Protein AF-A0A0P0Y7G5-F1 (afdb_monomer_lite)

Sequence (99 aa):
MSRRSTLLQMLLDEESLSDGDEEFISLAVDIVHDEFDDDEVPKRGGSVIGHAVINRERLAGHRRLYNDYFSEEPTYLDVQFRRRREMRLVCLDCHVCKR

Radius of gyration: 30.55 Å; chains: 1; bounding box: 66×38×65 Å

InterPro domains:
  IPR059462 Domain of unknown function DUF8418 [PF28509] (61-88)

Foldseek 3Di:
DDPDDPVVVVVVVCPDDDPPCPVVVVVVVVSVVVVPVVPQDDPDDDDDVPDDDDCPVVVVVVVLCVCQLPDPDHPDDCVRPNNPDPPPPVCVPPPVPPD

pLDDT: mean 73.46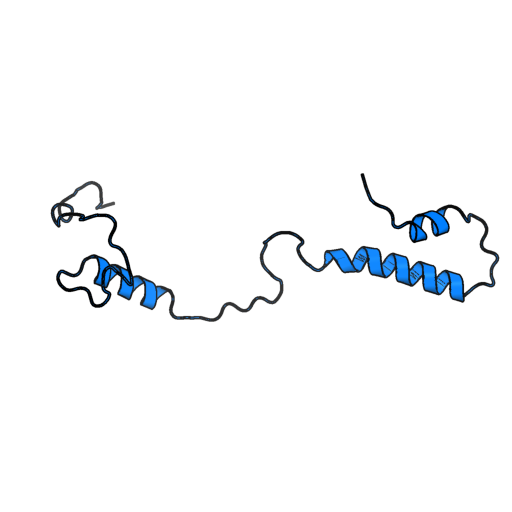, std 13.69, range [38.78, 94.25]

Organism: Oryza sativa subsp. japonica (NCBI:txid39947)

Structure (mmCIF, N/CA/C/O backbone):
data_AF-A0A0P0Y7G5-F1
#
_entry.id   AF-A0A0P0Y7G5-F1
#
loop_
_atom_site.group_PDB
_atom_site.id
_atom_site.type_symbol
_atom_site.label_atom_id
_atom_site.label_alt_id
_atom_site.label_comp_id
_atom_site.label_asym_id
_atom_site.label_entity_id
_atom_site.label_seq_id
_atom_site.pdbx_PDB_ins_code
_atom_site.Cartn_x
_atom_site.Cartn_y
_atom_site.Cartn_z
_atom_site.occupancy
_atom_site.B_iso_or_equiv
_atom_site.auth_seq_id
_atom_site.auth_comp_id
_atom_site.auth_asym_id
_atom_site.auth_atom_id
_atom_site.pdbx_PDB_model_num
ATOM 1 N N . MET A 1 1 ? -40.211 4.641 6.413 1.00 38.78 1 MET A N 1
ATOM 2 C CA . MET A 1 1 ? -41.145 3.977 7.343 1.00 38.78 1 MET A CA 1
ATOM 3 C C . MET A 1 1 ? -40.300 3.220 8.341 1.00 38.78 1 MET A C 1
ATOM 5 O O . MET A 1 1 ? -39.526 2.372 7.913 1.00 38.78 1 MET A O 1
ATOM 9 N N . SER A 1 2 ? -40.340 3.632 9.608 1.00 57.72 2 SER A N 1
ATOM 10 C CA . SER A 1 2 ? -39.554 2.998 10.668 1.00 57.72 2 SER A CA 1
ATOM 11 C C . SER A 1 2 ? -40.071 1.577 10.870 1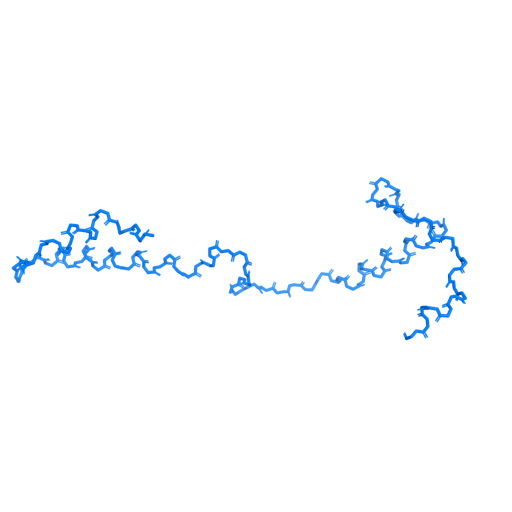.00 57.72 2 SER A C 1
ATOM 13 O O . SER A 1 2 ? -41.269 1.393 11.082 1.00 57.72 2 SER A O 1
ATOM 15 N N . ARG A 1 3 ? -39.197 0.580 10.715 1.00 62.59 3 ARG A N 1
ATOM 16 C CA . ARG A 1 3 ? -39.519 -0.808 11.044 1.00 62.59 3 ARG A CA 1
ATOM 17 C C . ARG A 1 3 ? -39.391 -0.920 12.555 1.00 62.59 3 ARG A C 1
ATOM 19 O O . ARG A 1 3 ? -38.308 -1.211 13.037 1.00 62.59 3 ARG A O 1
ATOM 26 N N . ARG A 1 4 ? -40.463 -0.620 13.285 1.00 63.03 4 ARG A N 1
ATOM 27 C CA . ARG A 1 4 ? -40.515 -1.003 14.696 1.00 63.03 4 ARG A CA 1
ATOM 28 C C . ARG A 1 4 ? -40.463 -2.523 14.749 1.00 63.03 4 ARG A C 1
ATOM 30 O O . ARG A 1 4 ? -41.144 -3.180 13.953 1.00 63.03 4 ARG A O 1
ATOM 37 N N . SER A 1 5 ? -39.607 -3.064 15.605 1.00 68.06 5 SER A N 1
ATOM 38 C CA . SER A 1 5 ? -39.593 -4.495 15.871 1.00 68.06 5 SER A CA 1
ATOM 39 C C . SER A 1 5 ? -40.990 -4.928 16.344 1.00 68.06 5 SER A C 1
ATOM 41 O O . SER A 1 5 ? -41.702 -4.179 17.015 1.00 68.06 5 SER A O 1
ATOM 43 N N . THR A 1 6 ? -41.424 -6.130 15.956 1.00 69.06 6 THR A N 1
ATOM 44 C CA . THR A 1 6 ? -42.730 -6.679 16.369 1.00 69.06 6 THR A CA 1
ATOM 45 C C . THR A 1 6 ? -42.859 -6.742 17.889 1.00 69.06 6 THR A C 1
ATOM 47 O O . THR A 1 6 ? -43.957 -6.599 18.414 1.00 69.06 6 THR A O 1
ATOM 50 N N . LEU A 1 7 ? -41.732 -6.916 18.585 1.00 64.81 7 LEU A N 1
ATOM 51 C CA . LEU A 1 7 ? -41.664 -6.956 20.042 1.00 64.81 7 LEU A CA 1
ATOM 52 C C . LEU A 1 7 ? -41.886 -5.578 20.671 1.00 64.81 7 LEU A C 1
ATOM 54 O O . LEU A 1 7 ? -42.680 -5.475 21.599 1.00 64.81 7 LEU A O 1
ATOM 58 N N . LEU A 1 8 ? -41.289 -4.508 20.129 1.00 70.38 8 LEU A N 1
ATOM 59 C CA . LEU A 1 8 ? -41.615 -3.152 20.583 1.00 70.38 8 LEU A CA 1
ATOM 60 C C . LEU A 1 8 ? -43.075 -2.787 20.346 1.00 70.38 8 LEU A C 1
ATOM 62 O O . LEU A 1 8 ? -43.660 -2.044 21.127 1.00 70.38 8 LEU A O 1
ATOM 66 N N . GLN A 1 9 ? -43.662 -3.279 19.256 1.00 70.12 9 GLN A N 1
ATOM 67 C CA . GLN A 1 9 ? -45.069 -3.029 18.981 1.00 70.12 9 GLN A CA 1
ATOM 68 C C . GLN A 1 9 ? -45.960 -3.676 20.048 1.00 70.12 9 GLN A C 1
ATOM 70 O O . GLN A 1 9 ? -46.816 -2.996 20.598 1.00 70.12 9 GLN A O 1
ATOM 75 N N . MET A 1 10 ? -45.679 -4.930 20.418 1.00 67.81 10 MET A N 1
ATOM 76 C CA . MET A 1 10 ? -46.367 -5.606 21.524 1.00 67.81 10 MET A CA 1
ATOM 77 C C . MET A 1 10 ? -46.210 -4.867 22.860 1.00 67.81 10 MET A C 1
ATOM 79 O O . MET A 1 10 ? -47.150 -4.823 23.640 1.00 67.81 10 MET A O 1
ATOM 83 N N . LEU A 1 11 ? -45.045 -4.267 23.117 1.00 68.00 11 LEU A N 1
ATOM 84 C CA . LEU A 1 11 ? -44.776 -3.547 24.363 1.00 68.00 11 LEU A CA 1
ATOM 85 C C . LEU A 1 11 ? -45.590 -2.249 24.494 1.00 68.00 11 LEU A C 1
ATOM 87 O O . LEU A 1 11 ? -45.998 -1.881 25.590 1.00 68.00 11 LEU A O 1
ATOM 91 N N . LEU A 1 12 ? -45.812 -1.549 23.377 1.00 69.56 12 LEU A N 1
ATOM 92 C CA . LEU A 1 12 ? -46.582 -0.301 23.354 1.00 69.56 12 LEU A CA 1
ATOM 93 C C . LEU A 1 12 ? -48.094 -0.532 23.442 1.00 69.56 12 LEU A C 1
ATOM 95 O O . LEU A 1 12 ? -48.810 0.372 23.863 1.00 69.56 12 LEU A O 1
ATOM 99 N N . ASP A 1 13 ? -48.568 -1.709 23.032 1.00 69.44 13 ASP A N 1
ATOM 100 C CA . ASP A 1 13 ? -49.996 -2.033 23.000 1.00 69.44 13 ASP A CA 1
ATOM 101 C C . ASP A 1 13 ? -50.529 -2.505 24.378 1.00 69.44 13 ASP A C 1
ATOM 103 O O . ASP A 1 13 ? -51.738 -2.477 24.614 1.00 69.44 13 ASP A O 1
ATOM 107 N N . GLU A 1 14 ? -49.653 -2.866 25.325 1.00 64.62 14 GLU A N 1
ATOM 108 C CA . GLU A 1 14 ? -50.017 -3.304 26.683 1.00 64.62 14 GLU A CA 1
ATOM 109 C C . GLU A 1 14 ? -49.983 -2.127 27.690 1.00 64.62 14 GLU A C 1
ATOM 111 O O . GLU A 1 14 ? -49.101 -2.014 28.540 1.00 64.62 14 GLU A O 1
ATOM 116 N N . GLU A 1 15 ? -50.973 -1.226 27.624 1.00 62.44 15 GLU A N 1
ATOM 117 C CA . GLU A 1 15 ? -51.111 -0.036 28.499 1.00 62.44 15 GLU A CA 1
ATOM 118 C C . GLU A 1 15 ? -51.533 -0.337 29.968 1.00 62.44 15 GLU A C 1
ATOM 120 O O . GLU A 1 15 ? -52.107 0.515 30.650 1.00 62.44 15 GLU A O 1
ATOM 125 N N . SER A 1 16 ? -51.272 -1.536 30.502 1.00 61.84 16 SER A N 1
ATOM 126 C CA . SER A 1 16 ? -51.658 -1.899 31.879 1.00 61.84 16 SER A CA 1
ATOM 127 C C . SER A 1 16 ? -50.781 -3.005 32.481 1.00 61.84 16 SER A C 1
ATOM 129 O O . SER A 1 16 ? -51.278 -4.060 32.887 1.00 61.84 16 SER A O 1
ATOM 131 N N . LEU A 1 17 ? -49.477 -2.767 32.585 1.00 61.81 17 LEU A N 1
ATOM 132 C CA . LEU A 1 17 ? -48.593 -3.661 33.336 1.00 61.81 17 LEU A CA 1
ATOM 133 C C . LEU A 1 17 ? -48.763 -3.370 34.828 1.00 61.81 17 LEU A C 1
ATOM 135 O O . LEU A 1 17 ? -48.512 -2.266 35.313 1.00 61.81 17 LEU A O 1
ATOM 139 N N . SER A 1 18 ? -49.317 -4.352 35.532 1.00 64.12 18 SER A N 1
ATOM 140 C CA . SER A 1 18 ? -49.488 -4.331 36.982 1.00 64.12 18 SER A CA 1
ATOM 141 C C . SER A 1 18 ? -48.114 -4.417 37.644 1.00 64.12 18 SER A C 1
ATOM 143 O O . SER A 1 18 ? -47.334 -5.261 37.241 1.00 64.12 18 SER A O 1
ATOM 145 N N . ASP A 1 19 ? -47.887 -3.613 38.689 1.00 64.69 19 ASP A N 1
ATOM 146 C CA . ASP A 1 19 ? -46.673 -3.378 39.511 1.00 64.69 19 ASP A CA 1
ATOM 147 C C . ASP A 1 19 ? -45.954 -4.634 40.087 1.00 64.69 19 ASP A C 1
ATOM 149 O O . ASP A 1 19 ? -45.678 -4.717 41.281 1.00 64.69 19 ASP A O 1
ATOM 153 N N . GLY A 1 20 ? -45.711 -5.674 39.288 1.00 62.66 20 GLY A N 1
ATOM 154 C CA . GLY A 1 20 ? -45.285 -6.988 39.778 1.00 62.66 20 GLY A CA 1
ATOM 155 C C . GLY A 1 20 ? -44.579 -7.894 38.771 1.00 62.66 20 GLY A C 1
ATOM 156 O O . GLY A 1 20 ? -44.355 -9.063 39.087 1.00 62.66 20 GLY A O 1
ATOM 157 N N . ASP A 1 21 ? -44.215 -7.402 37.590 1.00 68.19 21 ASP A N 1
ATOM 158 C CA . ASP A 1 21 ? -43.523 -8.153 36.542 1.00 68.19 21 ASP A CA 1
ATOM 159 C C . ASP A 1 21 ? -42.144 -7.554 36.205 1.00 68.19 21 ASP A C 1
ATOM 161 O O . ASP A 1 21 ? -41.867 -7.084 35.105 1.00 68.19 21 ASP A O 1
ATOM 165 N N . GLU A 1 22 ? -41.219 -7.651 37.164 1.00 72.50 22 GLU A N 1
ATOM 166 C CA . GLU A 1 22 ? -39.794 -7.280 37.025 1.00 72.50 22 GLU A CA 1
ATOM 167 C C . GLU A 1 22 ? -39.106 -7.911 35.791 1.00 72.50 22 GLU A C 1
ATOM 169 O O . GLU A 1 22 ? -38.190 -7.338 35.194 1.00 72.50 22 GLU A O 1
ATOM 174 N N . GLU A 1 23 ? -39.554 -9.102 35.382 1.00 72.19 23 GLU A N 1
ATOM 175 C CA . GLU A 1 23 ? -39.055 -9.806 34.193 1.00 72.19 23 GLU A CA 1
ATOM 176 C C . GLU A 1 23 ? -39.457 -9.086 32.897 1.00 72.19 23 GLU A C 1
ATOM 178 O O . GLU A 1 23 ? -38.665 -8.992 31.958 1.00 72.19 23 GLU A O 1
ATOM 183 N N . PHE A 1 24 ? -40.662 -8.513 32.868 1.00 68.88 24 PHE A N 1
ATOM 184 C CA . PHE A 1 24 ? -41.175 -7.773 31.722 1.00 68.88 24 PHE A CA 1
ATOM 185 C C . PHE A 1 24 ? -40.475 -6.422 31.573 1.00 68.88 24 PHE A C 1
ATOM 187 O O . PHE A 1 24 ? -40.111 -6.029 30.465 1.00 68.88 24 PHE A O 1
ATOM 194 N N . ILE A 1 25 ? -40.210 -5.747 32.697 1.00 74.00 25 ILE A N 1
ATOM 195 C CA . ILE A 1 25 ? -39.423 -4.507 32.729 1.00 74.00 25 ILE A CA 1
ATOM 196 C C . ILE A 1 25 ? -38.006 -4.768 32.211 1.00 74.00 25 ILE A C 1
ATOM 198 O O . ILE A 1 25 ? -37.497 -3.993 31.403 1.00 74.00 25 ILE A O 1
ATOM 202 N N . SER A 1 26 ? -37.383 -5.874 32.621 1.00 80.19 26 SER A N 1
ATOM 203 C CA . SER A 1 26 ? -36.040 -6.239 32.153 1.00 80.19 26 SER A CA 1
ATOM 204 C C . SER A 1 26 ? -36.015 -6.473 30.639 1.00 80.19 26 SER A C 1
ATOM 206 O O . SER A 1 26 ? -35.176 -5.912 29.940 1.00 80.19 26 SER A O 1
ATOM 208 N N . LEU A 1 27 ? -36.993 -7.217 30.112 1.00 77.56 27 LEU A N 1
ATOM 209 C CA . LEU A 1 27 ? -37.116 -7.459 28.674 1.00 77.56 27 LEU A CA 1
ATOM 210 C C . LEU A 1 27 ? -37.375 -6.163 27.885 1.00 77.56 27 LEU A C 1
ATOM 212 O O . LEU A 1 27 ? -36.814 -5.970 26.809 1.00 77.56 27 LEU A O 1
ATOM 216 N N . ALA A 1 28 ? -38.208 -5.265 28.417 1.00 76.25 28 ALA A N 1
ATOM 217 C CA . ALA A 1 28 ? -38.458 -3.953 27.828 1.00 76.25 28 ALA A CA 1
ATOM 218 C C . ALA A 1 28 ? -37.172 -3.123 27.730 1.00 76.25 28 ALA A C 1
ATOM 220 O O . ALA A 1 28 ? -36.908 -2.507 26.698 1.00 76.25 28 ALA A O 1
ATOM 221 N N . VAL A 1 29 ? -36.367 -3.131 28.795 1.00 81.44 29 VAL A N 1
ATOM 222 C CA . VAL A 1 29 ? -35.075 -2.442 28.855 1.00 81.44 29 VAL A CA 1
ATOM 223 C C . VAL A 1 29 ? -34.103 -3.018 27.826 1.00 81.44 29 VAL A C 1
ATOM 225 O O . VAL A 1 29 ? -33.510 -2.240 27.082 1.00 81.44 29 VAL A O 1
ATOM 228 N N . ASP A 1 30 ? -33.995 -4.342 27.718 1.00 81.12 30 ASP A N 1
ATOM 229 C CA . ASP A 1 30 ? -33.105 -4.999 26.752 1.00 81.12 30 ASP A CA 1
ATOM 230 C C . ASP A 1 30 ? -33.484 -4.673 25.299 1.00 81.12 30 ASP A C 1
ATOM 232 O O . ASP A 1 30 ? -32.617 -4.321 24.503 1.00 81.12 30 ASP A O 1
ATOM 236 N N . ILE A 1 31 ? -34.779 -4.706 24.948 1.00 74.94 31 ILE A N 1
ATOM 237 C CA . ILE A 1 31 ? -35.233 -4.360 23.587 1.00 74.94 31 ILE A CA 1
ATOM 238 C C . ILE A 1 31 ? -34.905 -2.898 23.261 1.00 74.94 31 ILE A C 1
ATOM 240 O O . ILE A 1 31 ? -34.499 -2.574 22.145 1.00 74.94 31 ILE A O 1
ATOM 244 N N . VAL A 1 32 ? -35.102 -2.005 24.232 1.00 74.75 32 VAL A N 1
ATOM 245 C CA . VAL A 1 32 ? -34.782 -0.586 24.076 1.00 74.75 32 VAL A CA 1
ATOM 246 C C . VAL A 1 32 ? -33.271 -0.394 23.911 1.00 74.75 32 VAL A C 1
ATOM 248 O O . VAL A 1 32 ? -32.868 0.376 23.044 1.00 74.75 32 VAL A O 1
ATOM 251 N N . HIS A 1 33 ? -32.441 -1.107 24.677 1.00 76.12 33 HIS A N 1
ATOM 252 C CA . HIS A 1 33 ? -30.983 -1.086 24.523 1.00 76.12 33 HIS A CA 1
ATOM 253 C C . HIS A 1 33 ? -30.538 -1.564 23.136 1.00 76.12 33 HIS A C 1
ATOM 255 O O . HIS A 1 33 ? -29.843 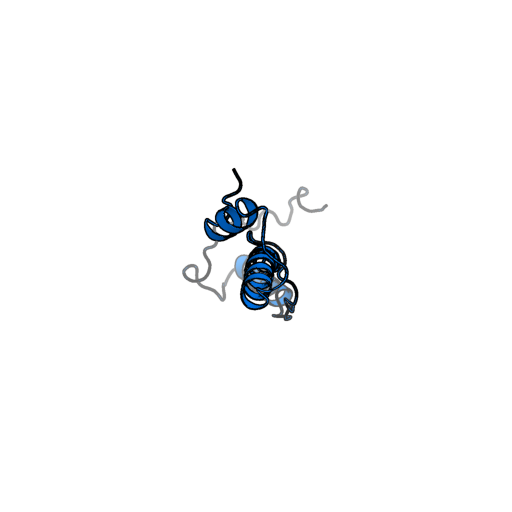-0.821 22.441 1.00 76.12 33 HIS A O 1
ATOM 261 N N . ASP A 1 34 ? -31.024 -2.725 22.690 1.00 70.94 34 ASP A N 1
ATOM 262 C CA . ASP A 1 34 ? -30.665 -3.302 21.388 1.00 70.94 34 ASP A CA 1
ATOM 263 C C . ASP A 1 34 ? -31.020 -2.369 20.214 1.00 70.94 34 ASP A C 1
ATOM 265 O O . ASP A 1 34 ? -30.265 -2.271 19.244 1.00 70.94 34 ASP A O 1
ATOM 269 N N . GLU A 1 35 ? -32.144 -1.640 20.281 1.00 66.69 35 GLU A N 1
ATOM 270 C CA . GLU A 1 35 ? -32.508 -0.686 19.222 1.00 66.69 35 GLU A CA 1
ATOM 271 C C . GLU A 1 35 ? -31.602 0.558 19.172 1.00 66.69 35 GLU A C 1
ATOM 273 O O . GLU A 1 35 ? -31.520 1.200 18.118 1.00 66.69 35 GLU A O 1
ATOM 278 N N . PHE A 1 36 ? -30.907 0.897 20.262 1.00 64.25 36 PHE A N 1
ATOM 279 C CA . PHE A 1 36 ? -29.997 2.046 20.323 1.00 64.25 36 PHE A CA 1
ATOM 280 C C . PHE A 1 36 ? -28.524 1.686 20.079 1.00 64.25 36 PHE A C 1
ATOM 282 O O . PHE A 1 36 ? -27.771 2.534 19.591 1.00 64.25 36 PHE A O 1
ATOM 289 N N . ASP A 1 37 ? -28.107 0.449 20.350 1.00 63.78 37 ASP A N 1
ATOM 290 C CA . ASP A 1 37 ? -26.713 0.012 20.166 1.00 63.78 37 ASP A CA 1
ATOM 291 C C . ASP A 1 37 ? -26.317 -0.114 18.677 1.00 63.78 37 ASP A C 1
ATOM 293 O O . ASP A 1 37 ? -25.149 0.025 18.299 1.00 63.78 37 ASP A O 1
ATOM 297 N N . ASP A 1 38 ? -27.302 -0.257 17.788 1.00 60.72 38 ASP A N 1
ATOM 298 C CA . ASP A 1 38 ? -27.116 -0.314 16.333 1.00 60.72 38 ASP A CA 1
ATOM 299 C C . ASP A 1 38 ? -26.647 1.016 15.696 1.00 60.72 38 ASP A C 1
ATOM 301 O O . ASP A 1 38 ? -26.367 1.065 14.487 1.00 60.72 38 ASP A O 1
ATOM 305 N N . ASP A 1 39 ? -26.579 2.109 16.461 1.00 60.97 39 ASP A N 1
ATOM 306 C CA . ASP A 1 39 ? -26.165 3.432 15.980 1.00 60.97 39 ASP A CA 1
ATOM 307 C C . ASP A 1 39 ? -24.679 3.759 16.223 1.00 60.97 39 ASP A C 1
ATOM 309 O O . ASP A 1 39 ? -24.174 4.740 15.665 1.00 60.97 39 ASP A O 1
ATOM 313 N N . GLU A 1 40 ? -23.931 2.922 16.954 1.00 61.75 40 GLU A N 1
ATOM 314 C CA . GLU A 1 40 ? -22.487 3.142 17.151 1.00 61.75 40 GLU A CA 1
ATOM 315 C C . GLU A 1 40 ? -21.644 2.831 15.905 1.00 61.75 40 GLU A C 1
ATOM 317 O O . GLU A 1 40 ? -20.568 3.409 15.711 1.00 61.75 40 GLU A O 1
ATOM 322 N N . VAL A 1 41 ? -22.121 1.959 15.011 1.00 65.12 41 VAL A N 1
ATOM 323 C CA . VAL A 1 41 ? -21.393 1.622 13.782 1.00 65.12 41 VAL A CA 1
ATOM 324 C C . VAL A 1 41 ? -21.917 2.468 12.618 1.00 65.12 41 VAL A C 1
ATOM 326 O O . VAL A 1 41 ? -23.075 2.322 12.221 1.00 65.12 41 VAL A O 1
ATOM 329 N N . PRO A 1 42 ? -21.085 3.317 11.979 1.00 61.62 42 PRO A N 1
ATOM 330 C CA . PRO A 1 42 ? -21.519 4.094 10.825 1.00 61.62 42 PRO A CA 1
ATOM 331 C C . PRO A 1 42 ? -21.977 3.167 9.688 1.00 61.62 42 PRO A C 1
ATOM 333 O O . PRO A 1 42 ? -21.163 2.570 8.983 1.00 61.62 42 PRO A O 1
ATOM 336 N N . LYS A 1 43 ? -23.296 3.082 9.462 1.00 67.75 43 LYS A N 1
ATOM 337 C CA . LYS A 1 43 ? -23.946 2.230 8.439 1.00 67.75 43 LYS A CA 1
ATOM 338 C C . LYS A 1 43 ? -23.510 2.551 6.992 1.00 67.75 43 LYS A C 1
ATOM 340 O O . LYS A 1 43 ? -23.872 1.833 6.059 1.00 67.75 43 LYS A O 1
ATOM 345 N N . ARG A 1 44 ? -22.746 3.631 6.763 1.00 66.88 44 ARG A N 1
ATOM 346 C CA . ARG A 1 44 ? -22.186 4.043 5.461 1.00 66.88 44 ARG A CA 1
ATOM 347 C C . ARG A 1 44 ? -20.784 4.625 5.636 1.00 66.88 44 ARG A C 1
ATOM 349 O O . ARG A 1 44 ? -20.553 5.383 6.570 1.00 66.88 44 ARG A O 1
ATOM 356 N N . GLY A 1 45 ? -19.882 4.269 4.714 1.00 70.44 45 GLY A N 1
ATOM 357 C CA . GLY A 1 45 ? -18.440 4.541 4.747 1.00 70.44 45 GLY A CA 1
ATOM 358 C C . GLY A 1 45 ? -18.067 5.977 5.120 1.00 70.44 45 GLY A C 1
ATOM 359 O O . GLY A 1 45 ? -17.999 6.855 4.262 1.00 70.44 45 GLY A O 1
ATOM 360 N N . GLY A 1 46 ? -17.804 6.178 6.407 1.00 74.62 46 GLY A N 1
ATOM 361 C CA . GLY A 1 46 ? -17.219 7.377 6.988 1.00 74.62 46 GLY A CA 1
ATOM 362 C C . GLY A 1 46 ? -15.902 7.046 7.685 1.00 74.62 46 GLY A C 1
ATOM 363 O O . GLY A 1 46 ? -15.376 5.937 7.574 1.00 74.62 46 GLY A O 1
ATOM 364 N N . SER A 1 47 ? -15.357 8.017 8.414 1.00 75.75 47 SER A N 1
ATOM 365 C CA . SER A 1 47 ? -14.223 7.761 9.302 1.00 75.75 47 SER A CA 1
ATOM 366 C C . SER A 1 47 ? -14.635 6.761 10.384 1.00 75.75 47 SER A C 1
ATOM 368 O O . SER A 1 47 ? -15.643 6.961 11.052 1.00 75.75 47 SER A O 1
ATOM 370 N N . VAL A 1 48 ? -13.851 5.701 10.571 1.00 76.62 48 VAL A N 1
ATOM 371 C CA . VAL A 1 48 ? -14.050 4.733 11.658 1.00 76.62 48 VAL A CA 1
ATOM 372 C C . VAL A 1 48 ? -13.431 5.311 12.931 1.00 76.62 48 VAL A C 1
ATOM 374 O O . VAL A 1 48 ? -12.249 5.671 12.937 1.00 76.62 48 VAL A O 1
ATOM 377 N N . ILE A 1 49 ? -14.221 5.429 14.000 1.00 79.69 49 ILE A N 1
ATOM 378 C CA . ILE A 1 49 ? -13.726 5.838 15.321 1.00 79.69 49 ILE A CA 1
ATOM 379 C C . ILE A 1 49 ? -12.643 4.837 15.758 1.00 79.69 49 ILE A C 1
ATOM 381 O O . ILE A 1 49 ? -12.815 3.630 15.632 1.00 79.69 49 ILE A O 1
ATOM 385 N N . GLY A 1 50 ? -11.484 5.333 16.198 1.00 85.06 50 GLY A N 1
ATOM 386 C CA . GLY A 1 50 ? -10.338 4.489 16.567 1.00 85.06 50 GLY A CA 1
ATOM 387 C C . GLY A 1 50 ? -9.448 4.028 15.402 1.00 85.06 50 GLY A C 1
ATOM 388 O O . GLY A 1 50 ? -8.473 3.312 15.630 1.00 85.06 50 GLY A O 1
ATOM 389 N N . HIS A 1 51 ? -9.709 4.448 14.157 1.00 83.81 51 HIS A N 1
ATOM 390 C CA . HIS A 1 51 ? -8.823 4.120 13.037 1.00 83.81 51 HIS A CA 1
ATOM 391 C C . HIS A 1 51 ? -7.445 4.795 13.181 1.00 83.81 51 HIS A C 1
ATOM 393 O O . HIS A 1 51 ? -7.270 5.988 12.915 1.00 83.81 51 HIS A O 1
ATOM 399 N N . ALA A 1 52 ? -6.434 4.003 13.538 1.00 86.50 52 ALA A N 1
ATOM 400 C CA . ALA A 1 52 ? -5.050 4.450 13.606 1.00 86.50 52 ALA A CA 1
ATOM 401 C C . ALA A 1 52 ? -4.444 4.614 12.199 1.00 86.50 52 ALA A C 1
ATOM 403 O O . ALA A 1 52 ? -4.346 3.667 11.414 1.00 86.50 52 ALA A O 1
ATOM 404 N N . VAL A 1 53 ? -3.975 5.822 11.877 1.00 85.44 53 VAL A N 1
ATOM 405 C CA . VAL A 1 53 ? -3.242 6.074 10.629 1.00 85.44 53 VAL A CA 1
ATOM 406 C C . VAL A 1 53 ? -1.792 5.620 10.791 1.00 85.44 53 VAL A C 1
ATOM 408 O O . VAL A 1 53 ? -0.956 6.337 11.330 1.00 85.44 53 VAL A O 1
ATOM 411 N N . ILE A 1 54 ? -1.472 4.433 10.277 1.00 90.00 54 ILE A N 1
ATOM 412 C CA . ILE A 1 54 ? -0.090 3.936 10.230 1.00 90.00 54 ILE A CA 1
ATOM 413 C C . ILE A 1 54 ? 0.656 4.608 9.069 1.00 90.00 54 ILE A C 1
ATOM 415 O O . ILE A 1 54 ? 0.179 4.616 7.925 1.00 90.00 54 ILE A O 1
ATOM 419 N N . ASN A 1 55 ? 1.844 5.152 9.344 1.00 90.00 55 ASN A N 1
ATOM 420 C CA . ASN A 1 55 ? 2.721 5.687 8.308 1.00 90.00 55 ASN A CA 1
ATOM 421 C C . ASN A 1 55 ? 3.334 4.538 7.491 1.00 90.00 55 ASN A C 1
ATOM 423 O O . ASN A 1 55 ? 4.199 3.816 7.969 1.00 90.00 55 ASN A O 1
ATOM 427 N N . ARG A 1 56 ? 2.875 4.377 6.246 1.00 91.88 56 ARG A N 1
ATOM 428 C CA . ARG A 1 56 ? 3.378 3.376 5.286 1.00 91.88 56 ARG A CA 1
ATOM 429 C C . ARG A 1 56 ? 4.322 3.983 4.245 1.00 91.88 56 ARG A C 1
ATOM 431 O O . ARG A 1 56 ? 4.400 3.485 3.128 1.00 91.88 56 ARG A O 1
ATOM 438 N N . GLU A 1 57 ? 4.921 5.132 4.562 1.00 93.19 57 GLU A N 1
ATOM 439 C CA . GLU A 1 57 ? 5.796 5.887 3.658 1.00 93.19 57 GLU A CA 1
ATOM 440 C C . GLU A 1 57 ? 5.137 6.208 2.305 1.00 93.19 57 GLU A C 1
ATOM 442 O O . GLU A 1 57 ? 5.762 6.157 1.243 1.00 93.19 57 GLU A O 1
ATOM 447 N N . ARG A 1 58 ? 3.844 6.566 2.331 1.00 93.25 58 ARG A N 1
ATOM 448 C CA . ARG A 1 58 ? 3.040 6.811 1.117 1.00 93.25 58 ARG A CA 1
ATOM 449 C C . ARG A 1 58 ? 3.697 7.817 0.170 1.00 93.25 58 ARG A C 1
ATOM 451 O O . ARG A 1 58 ? 3.679 7.620 -1.040 1.00 93.25 58 ARG A O 1
ATOM 458 N N . LEU A 1 59 ? 4.319 8.861 0.721 1.00 93.69 59 LEU A N 1
ATOM 459 C CA . LEU A 1 59 ? 5.051 9.866 -0.053 1.00 93.69 59 LEU A CA 1
ATOM 460 C C . LEU A 1 59 ? 6.277 9.280 -0.762 1.00 93.69 59 LEU A C 1
ATOM 462 O O . LEU A 1 59 ? 6.531 9.618 -1.916 1.00 93.69 59 LEU A O 1
ATOM 466 N N . ALA A 1 60 ? 7.023 8.390 -0.105 1.00 94.25 60 ALA A N 1
ATOM 467 C CA . ALA A 1 60 ? 8.171 7.728 -0.715 1.00 94.25 60 ALA A CA 1
ATOM 468 C C . ALA A 1 60 ? 7.725 6.747 -1.808 1.00 94.25 60 ALA A C 1
ATOM 470 O O . ALA A 1 60 ? 8.331 6.702 -2.877 1.00 94.25 60 ALA A O 1
ATOM 471 N N . GLY A 1 61 ? 6.638 6.002 -1.576 1.00 93.12 61 GLY A N 1
ATOM 472 C CA . GLY A 1 61 ? 6.011 5.160 -2.598 1.00 93.12 61 GLY A CA 1
ATOM 473 C C . GLY A 1 61 ? 5.556 5.969 -3.817 1.00 93.12 61 GLY A C 1
ATOM 474 O O . GLY A 1 61 ? 5.888 5.618 -4.946 1.00 93.12 61 GLY A O 1
ATOM 475 N N . HIS A 1 62 ? 4.888 7.104 -3.590 1.00 93.12 62 HIS A N 1
ATOM 476 C CA . HIS A 1 62 ? 4.482 8.025 -4.652 1.00 93.12 62 HIS A CA 1
ATOM 477 C C . HIS A 1 62 ? 5.681 8.544 -5.455 1.00 93.12 62 HIS A C 1
ATOM 479 O O . HIS A 1 62 ? 5.658 8.491 -6.680 1.00 93.12 62 HIS A O 1
ATOM 485 N N . ARG A 1 63 ? 6.749 9.008 -4.789 1.00 93.31 63 ARG A N 1
ATOM 486 C CA . ARG A 1 63 ? 7.964 9.481 -5.477 1.00 93.31 63 ARG A CA 1
ATOM 487 C C . ARG A 1 63 ? 8.606 8.388 -6.328 1.00 93.31 63 ARG A C 1
ATOM 489 O O . ARG A 1 63 ? 9.005 8.673 -7.450 1.00 93.31 63 ARG A O 1
ATOM 496 N N . ARG A 1 64 ? 8.669 7.148 -5.827 1.00 92.12 64 ARG A N 1
ATOM 497 C CA . ARG A 1 64 ? 9.187 6.002 -6.591 1.00 92.12 64 ARG A CA 1
ATOM 498 C C . ARG A 1 64 ?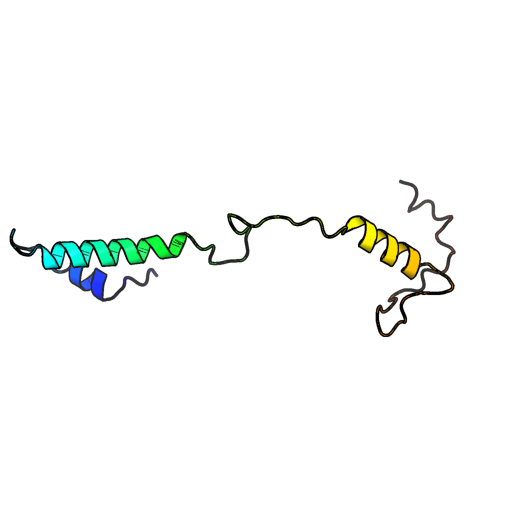 8.374 5.761 -7.859 1.00 92.12 64 ARG A C 1
ATOM 500 O O . ARG A 1 64 ? 8.962 5.696 -8.927 1.00 92.12 64 ARG A O 1
ATOM 507 N N . LEU A 1 65 ? 7.045 5.696 -7.754 1.00 90.75 65 LEU A N 1
ATOM 508 C CA . LEU A 1 65 ? 6.174 5.492 -8.917 1.00 90.75 65 LEU A CA 1
ATOM 509 C C . LEU A 1 65 ? 6.227 6.663 -9.905 1.00 90.75 65 LEU A C 1
ATOM 511 O O . LEU A 1 65 ? 6.220 6.437 -11.110 1.00 90.75 65 LEU A O 1
ATOM 515 N N . TYR A 1 66 ? 6.300 7.899 -9.407 1.00 90.56 66 TYR A N 1
ATOM 516 C CA . TYR A 1 66 ? 6.414 9.092 -10.243 1.00 90.56 66 TYR A CA 1
ATOM 517 C C . TYR A 1 66 ? 7.719 9.090 -11.046 1.00 90.56 66 TYR A C 1
ATOM 519 O O . TYR A 1 66 ? 7.689 9.238 -12.263 1.00 90.56 66 TYR A O 1
ATOM 527 N N . ASN A 1 67 ? 8.854 8.876 -10.375 1.00 90.25 67 ASN A N 1
ATOM 528 C CA . ASN A 1 67 ? 10.158 8.827 -11.032 1.00 90.25 67 ASN A CA 1
ATOM 529 C C . ASN A 1 67 ? 10.243 7.657 -12.013 1.00 90.25 67 ASN A C 1
ATOM 531 O O . ASN A 1 67 ? 10.759 7.825 -13.113 1.00 90.25 67 ASN A O 1
ATOM 535 N N . ASP A 1 68 ? 9.700 6.498 -11.631 1.00 90.75 68 ASP A N 1
ATOM 536 C CA . ASP A 1 68 ? 9.661 5.330 -12.498 1.00 90.75 68 ASP A CA 1
ATOM 537 C C . ASP A 1 68 ? 8.868 5.623 -13.773 1.00 90.75 68 ASP A C 1
ATOM 539 O O . ASP A 1 68 ? 9.416 5.452 -14.854 1.00 90.75 68 ASP A O 1
ATOM 543 N N . TYR A 1 69 ? 7.643 6.159 -13.663 1.00 88.00 69 TYR A N 1
ATOM 544 C CA . TYR A 1 69 ? 6.736 6.429 -14.792 1.00 88.00 69 TYR A CA 1
ATOM 545 C C . TYR A 1 69 ? 7.369 7.261 -15.919 1.00 88.00 69 TYR A C 1
ATOM 547 O O . TYR A 1 69 ? 7.036 7.047 -17.085 1.00 88.00 69 TYR A O 1
ATOM 555 N N . PHE A 1 70 ? 8.265 8.193 -15.580 1.00 85.12 70 PHE A N 1
ATOM 556 C CA . PHE A 1 70 ? 8.970 9.055 -16.538 1.00 85.12 70 PHE A CA 1
ATOM 557 C C . PHE A 1 70 ? 10.403 8.604 -16.855 1.00 85.12 70 PHE A C 1
ATOM 559 O O . PHE A 1 70 ? 11.064 9.250 -17.664 1.00 85.12 70 PHE A O 1
ATOM 566 N N . SER A 1 71 ? 10.885 7.521 -16.242 1.00 87.19 71 SER A N 1
ATOM 567 C CA . SER A 1 71 ? 12.189 6.930 -16.554 1.00 87.19 71 SER A CA 1
ATOM 568 C C . SER A 1 71 ? 12.179 6.311 -17.951 1.00 87.19 71 SER A C 1
ATOM 570 O O . SER A 1 71 ? 11.207 5.645 -18.330 1.00 87.19 71 SER A O 1
ATOM 572 N N . GLU A 1 72 ? 13.280 6.496 -18.682 1.00 87.44 72 GLU A N 1
ATOM 573 C CA . GLU A 1 72 ? 13.556 5.807 -19.950 1.00 87.44 72 GLU A CA 1
ATOM 574 C C . GLU A 1 72 ? 13.639 4.287 -19.739 1.00 87.44 72 GLU A C 1
ATOM 576 O O . GLU A 1 72 ? 13.122 3.517 -20.545 1.00 87.44 72 GLU A O 1
ATOM 581 N N . GLU A 1 73 ? 14.191 3.866 -18.596 1.00 90.06 73 GLU A N 1
ATOM 582 C CA . GLU A 1 73 ? 14.276 2.473 -18.158 1.00 90.06 73 GLU A CA 1
ATOM 583 C C . GLU A 1 73 ? 13.438 2.278 -16.876 1.00 90.06 73 GLU A C 1
ATOM 585 O O . GLU A 1 73 ? 13.911 2.571 -15.771 1.00 90.06 73 GLU A O 1
ATOM 590 N N . PRO A 1 74 ? 12.159 1.859 -16.987 1.00 89.62 74 PRO A N 1
ATOM 591 C CA . PRO A 1 74 ? 11.351 1.461 -15.838 1.00 89.62 74 PRO A CA 1
ATOM 592 C C . PRO A 1 74 ? 12.003 0.363 -15.000 1.00 89.62 74 PRO A C 1
ATOM 594 O O . PRO A 1 74 ? 12.439 -0.659 -15.524 1.00 89.62 74 PRO A O 1
ATOM 597 N N . THR A 1 75 ? 11.902 0.493 -13.684 1.00 92.31 75 THR A N 1
ATOM 598 C CA . THR A 1 75 ? 11.997 -0.629 -12.746 1.00 92.31 75 THR A CA 1
ATOM 599 C C . THR A 1 75 ? 10.750 -1.514 -12.826 1.00 92.31 75 THR A C 1
ATOM 601 O O . THR A 1 75 ? 10.866 -2.737 -12.744 1.00 92.31 75 THR A O 1
ATOM 604 N N . TYR A 1 76 ? 9.554 -0.923 -12.973 1.00 89.44 76 TYR A N 1
ATOM 605 C CA . TYR A 1 76 ? 8.300 -1.679 -13.060 1.00 89.44 76 TYR A CA 1
ATOM 606 C C . TYR A 1 76 ? 7.860 -1.875 -14.511 1.00 89.44 76 TYR A C 1
ATOM 608 O O . TYR A 1 76 ? 7.713 -0.920 -15.270 1.00 89.44 76 TYR A O 1
ATOM 616 N N . LEU A 1 77 ? 7.595 -3.125 -14.885 1.00 88.81 77 LEU A N 1
ATOM 617 C CA . LEU A 1 77 ? 7.140 -3.478 -16.231 1.00 88.81 77 LEU A CA 1
ATOM 618 C C . LEU A 1 77 ? 5.687 -3.031 -16.460 1.00 88.81 77 LEU A C 1
ATOM 620 O O . LEU A 1 77 ? 4.901 -2.937 -15.517 1.00 88.81 77 LEU A O 1
ATOM 624 N N . ASP A 1 78 ? 5.275 -2.880 -17.720 1.00 87.31 78 ASP A N 1
ATOM 625 C CA . ASP A 1 78 ? 3.901 -2.478 -18.083 1.00 87.31 78 ASP A CA 1
ATOM 626 C C . ASP A 1 78 ? 2.806 -3.420 -17.549 1.00 87.31 78 ASP A C 1
ATOM 628 O O . ASP A 1 78 ? 1.651 -3.020 -17.373 1.00 87.31 78 ASP A O 1
ATOM 632 N N . VAL A 1 79 ? 3.168 -4.677 -17.268 1.00 88.88 79 VAL A N 1
ATOM 633 C CA . VAL A 1 79 ? 2.294 -5.671 -16.626 1.00 88.88 79 VAL A CA 1
ATOM 634 C C . VAL A 1 79 ? 1.998 -5.293 -15.171 1.00 88.88 79 VAL A C 1
ATOM 636 O O . VAL A 1 79 ? 0.896 -5.534 -14.684 1.00 88.88 79 VAL A O 1
ATOM 639 N N . GLN A 1 80 ? 2.969 -4.687 -14.484 1.00 88.31 80 GLN A N 1
ATOM 640 C CA . GLN A 1 80 ? 2.844 -4.232 -13.100 1.00 88.31 80 GLN A CA 1
ATOM 641 C C . GLN A 1 80 ? 2.192 -2.850 -13.034 1.00 88.31 80 GLN A C 1
ATOM 643 O O . GLN A 1 80 ? 1.349 -2.601 -12.171 1.00 88.31 80 GLN A O 1
ATOM 648 N N . PHE A 1 81 ? 2.560 -1.954 -13.951 1.00 82.50 81 PHE A N 1
ATOM 649 C CA . PHE A 1 81 ? 2.052 -0.591 -13.974 1.00 82.50 81 PHE A CA 1
ATOM 650 C C . PHE A 1 81 ? 1.935 -0.063 -15.404 1.00 82.50 81 PHE A C 1
ATOM 652 O O . PHE A 1 81 ? 2.918 0.292 -16.044 1.00 82.50 81 PHE A O 1
ATOM 659 N N . ARG A 1 82 ? 0.701 0.016 -15.911 1.00 83.44 82 ARG A N 1
ATOM 660 C CA . ARG A 1 82 ? 0.448 0.429 -17.294 1.00 83.44 82 ARG A CA 1
ATOM 661 C C . ARG A 1 82 ? 0.586 1.942 -17.457 1.00 83.44 82 ARG A C 1
ATOM 663 O O . ARG A 1 82 ? -0.270 2.700 -16.985 1.00 83.44 82 ARG A O 1
ATOM 670 N N . ARG A 1 83 ? 1.585 2.383 -18.223 1.00 81.50 83 ARG A N 1
ATOM 671 C CA . ARG A 1 83 ? 1.739 3.790 -18.616 1.00 81.50 83 ARG A CA 1
ATOM 672 C C . ARG A 1 83 ? 0.706 4.151 -19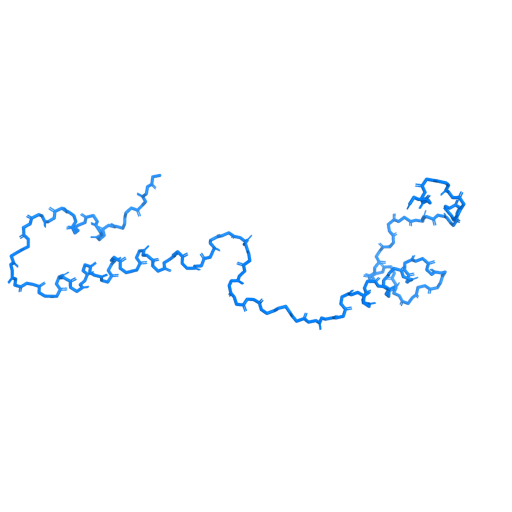.681 1.00 81.50 83 ARG A C 1
ATOM 674 O O . ARG A 1 83 ? 0.781 3.706 -20.818 1.00 81.50 83 ARG A O 1
ATOM 681 N N . ARG A 1 84 ? -0.327 4.919 -19.314 1.00 76.00 84 ARG A N 1
ATOM 682 C CA . ARG A 1 84 ? -1.457 5.210 -20.224 1.00 76.00 84 ARG A CA 1
ATOM 683 C C . ARG A 1 84 ? -1.148 6.322 -21.235 1.00 76.00 84 ARG A C 1
ATOM 685 O O . ARG A 1 84 ? -1.912 6.500 -22.180 1.00 76.00 84 ARG A O 1
ATOM 692 N N . ARG A 1 85 ? -0.076 7.094 -21.050 1.00 65.56 85 ARG A N 1
ATOM 693 C CA . ARG A 1 85 ? 0.285 8.195 -21.954 1.00 65.56 85 ARG A CA 1
ATOM 694 C C . ARG A 1 85 ? 1.796 8.304 -22.081 1.00 65.56 85 ARG A C 1
ATOM 696 O O . ARG A 1 85 ? 2.448 8.632 -21.091 1.00 65.56 85 ARG A O 1
ATOM 703 N N . GLU A 1 86 ? 2.315 8.124 -23.294 1.00 61.94 86 GLU A N 1
ATOM 704 C CA . GLU A 1 86 ? 3.543 8.796 -23.717 1.00 61.94 86 GLU A CA 1
ATOM 705 C C . GLU A 1 86 ? 3.278 10.303 -23.634 1.00 61.94 86 GLU A C 1
ATOM 707 O O . GLU A 1 86 ? 2.795 10.932 -24.577 1.00 61.94 86 GLU A O 1
ATOM 712 N N . MET A 1 87 ? 3.563 10.914 -22.487 1.00 54.84 87 MET A N 1
ATOM 713 C CA . MET A 1 87 ? 3.946 12.315 -22.534 1.00 54.84 87 MET A CA 1
ATOM 714 C C . MET A 1 87 ? 5.324 12.308 -23.181 1.00 54.84 87 MET A C 1
ATOM 716 O O . MET A 1 87 ? 6.318 12.094 -22.493 1.00 54.84 87 MET A O 1
ATOM 720 N N . ARG A 1 88 ? 5.391 12.464 -24.513 1.00 54.28 88 ARG A N 1
ATOM 721 C CA . ARG A 1 88 ? 6.665 12.805 -25.156 1.00 54.28 88 ARG A CA 1
ATOM 722 C C . ARG A 1 88 ? 7.266 13.945 -24.335 1.00 54.28 88 ARG A C 1
ATOM 724 O O . ARG A 1 88 ? 6.552 14.890 -24.000 1.00 54.28 88 ARG A O 1
ATOM 731 N N . LEU A 1 89 ? 8.559 13.854 -24.041 1.00 53.75 89 LEU A N 1
ATOM 732 C CA . LEU A 1 89 ? 9.378 14.795 -23.259 1.00 53.75 89 LEU A CA 1
ATOM 733 C C . LEU A 1 89 ? 9.326 16.275 -23.723 1.00 53.75 89 LEU A C 1
ATOM 735 O O . LEU A 1 89 ? 10.024 17.121 -23.183 1.00 53.75 89 LEU A O 1
ATOM 739 N N . VAL A 1 90 ? 8.460 16.625 -24.675 1.00 51.50 90 VAL A N 1
ATOM 740 C CA . VAL A 1 90 ? 8.202 17.973 -25.199 1.00 51.50 90 VAL A CA 1
ATOM 741 C C . VAL A 1 90 ? 7.409 18.892 -24.257 1.00 51.50 90 VAL A C 1
ATOM 743 O O . VAL A 1 90 ? 7.200 20.052 -24.595 1.00 51.50 90 VAL A O 1
ATOM 746 N N . CYS A 1 91 ? 6.982 18.443 -23.072 1.00 50.19 91 CYS A N 1
ATOM 747 C CA . CYS A 1 91 ? 6.312 19.326 -22.102 1.00 50.19 91 CYS A CA 1
ATOM 748 C C . CYS A 1 91 ? 7.238 19.972 -21.060 1.00 50.19 91 CYS A C 1
ATOM 750 O O . CYS A 1 91 ? 6.752 20.809 -20.299 1.00 50.19 91 CYS A O 1
ATOM 752 N N . LEU A 1 92 ? 8.541 19.663 -21.031 1.00 53.03 92 LEU A N 1
ATOM 753 C CA . LEU A 1 92 ? 9.475 20.317 -20.097 1.00 53.03 92 LEU A CA 1
ATOM 754 C C . LEU A 1 92 ? 9.619 21.837 -20.356 1.00 53.03 92 LEU A C 1
ATOM 756 O O . LEU A 1 92 ? 9.928 22.581 -19.427 1.00 53.03 92 LEU A O 1
ATOM 760 N N . ASP A 1 93 ? 9.245 22.310 -21.552 1.00 52.91 93 ASP A N 1
ATOM 761 C CA . ASP A 1 93 ? 9.199 23.736 -21.925 1.00 52.91 93 ASP A CA 1
ATOM 762 C C . ASP A 1 93 ? 7.778 24.330 -21.981 1.00 52.91 93 ASP A C 1
ATOM 764 O O . ASP A 1 93 ? 7.570 25.465 -22.419 1.00 52.91 93 ASP A O 1
ATOM 768 N N . CYS A 1 94 ? 6.761 23.601 -21.516 1.00 45.16 94 CYS A N 1
ATOM 769 C CA . CYS A 1 94 ? 5.388 24.088 -21.551 1.00 45.16 94 CYS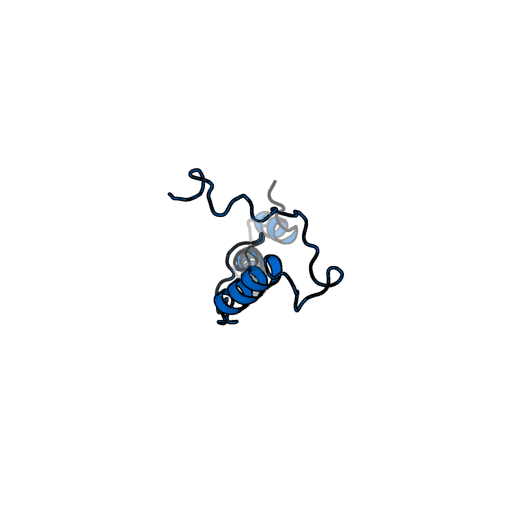 A CA 1
ATOM 770 C C . CYS A 1 94 ? 5.156 25.169 -20.478 1.00 45.16 94 CYS A C 1
ATOM 772 O O . CYS A 1 94 ? 5.049 24.879 -19.284 1.00 45.16 94 CYS A O 1
ATOM 774 N N . HIS A 1 95 ? 4.994 26.426 -20.908 1.00 61.97 95 HIS A N 1
ATOM 775 C CA . HIS A 1 95 ? 4.574 27.556 -20.060 1.00 61.97 95 HIS A CA 1
ATOM 776 C C . HIS A 1 95 ? 3.231 27.339 -19.335 1.00 61.97 95 HIS A C 1
ATOM 778 O O . HIS A 1 95 ? 2.903 28.090 -18.422 1.00 61.97 95 HIS A O 1
ATOM 784 N N . VAL A 1 96 ? 2.467 26.301 -19.688 1.00 60.09 96 VAL A N 1
ATOM 785 C CA . VAL A 1 96 ? 1.192 25.955 -19.041 1.00 60.09 96 VAL A CA 1
ATOM 786 C C . VAL A 1 96 ? 1.391 25.227 -17.698 1.00 60.09 96 VAL A C 1
ATOM 788 O O . VAL A 1 96 ? 0.502 25.279 -16.854 1.00 60.09 96 VAL A O 1
ATOM 791 N N . CYS A 1 97 ? 2.554 24.607 -17.448 1.00 56.41 97 CYS A N 1
ATOM 792 C CA . CYS A 1 97 ? 2.846 23.890 -16.192 1.00 56.41 97 CYS A CA 1
ATOM 793 C C . CYS A 1 97 ? 3.772 24.644 -15.217 1.00 56.41 97 CYS A C 1
ATOM 795 O O . CYS A 1 97 ? 4.012 24.147 -14.121 1.00 56.41 97 CYS A O 1
ATOM 797 N N . LYS A 1 98 ? 4.279 25.835 -15.575 1.00 49.47 98 LYS A N 1
ATOM 798 C CA . LYS A 1 98 ? 5.065 26.710 -14.680 1.00 49.47 98 LYS A CA 1
ATOM 799 C C . LYS A 1 98 ? 4.174 27.732 -13.953 1.00 49.47 98 LYS A C 1
ATOM 801 O O . LYS A 1 98 ? 4.346 28.936 -14.138 1.00 49.47 98 LYS A O 1
ATOM 806 N N . ARG A 1 99 ? 3.218 27.259 -13.151 1.00 47.25 99 ARG A N 1
ATOM 807 C CA . ARG A 1 99 ? 2.481 28.093 -12.188 1.00 47.25 99 ARG A CA 1
ATOM 808 C C . ARG A 1 99 ? 2.778 27.659 -10.766 1.00 47.25 99 ARG A C 1
ATOM 810 O O . ARG A 1 99 ? 2.882 26.431 -10.560 1.00 47.25 99 ARG A O 1
#

Secondary structure (DSSP, 8-state):
-----HHHHHHHH-----TT-HHHHHHHHHHHHHHHHTTSS-SSS-PPTT-------HHHHHHHHHHHHH-SS-SS-TTTS-------GGGTT-TTS--